Protein AF-A0A7C3WEE5-F1 (afdb_monomer_lite)

Foldseek 3Di:
DVVLVDDVNVCVVVVNDDPVRVVVVCVVVPDDDDDDDPCPVVVVVVVVVVD

pLDDT: mean 96.77, std 2.04, range [85.44, 98.31]

Secondary structure (DSSP, 8-state):
-GGGSSHHHHHHHTT---HHHHHHHHHHH-SPPPPPP--HHHHHHHHHHT-

Sequence (51 aa):
YSSWDTGIGARIEAGQSSFKELEAYMLKKGDISPNGSGRQELLENLINEFI

Structure (mmCIF, N/CA/C/O backbone):
data_AF-A0A7C3WEE5-F1
#
_entry.id   AF-A0A7C3WEE5-F1
#
loop_
_atom_site.group_PDB
_atom_site.id
_atom_site.type_symbol
_atom_site.label_atom_id
_atom_site.label_alt_id
_atom_site.label_comp_id
_atom_site.label_asym_id
_atom_site.label_entity_id
_atom_site.labe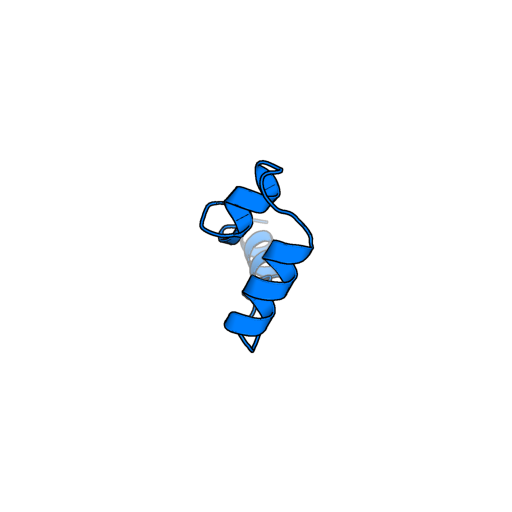l_seq_id
_atom_site.pdbx_PDB_ins_code
_atom_site.Cartn_x
_atom_site.Cartn_y
_atom_site.Cartn_z
_atom_site.occupancy
_atom_site.B_iso_or_equiv
_atom_site.auth_seq_id
_atom_site.auth_comp_id
_atom_site.auth_asym_id
_atom_site.auth_atom_id
_atom_site.pdbx_PDB_model_num
ATOM 1 N N . TYR A 1 1 ? 0.890 0.357 -5.631 1.00 92.81 1 TYR A N 1
ATOM 2 C CA . TYR A 1 1 ? -0.005 1.177 -4.792 1.00 92.81 1 TYR A CA 1
ATOM 3 C C . TYR A 1 1 ? -1.453 0.673 -4.756 1.00 92.81 1 TYR A C 1
ATOM 5 O O . TYR A 1 1 ? -2.281 1.336 -4.159 1.00 92.81 1 TYR A O 1
ATOM 13 N N . SER A 1 2 ? -1.767 -0.528 -5.261 1.00 95.50 2 SER A N 1
ATOM 14 C CA . SER A 1 2 ? -3.152 -1.023 -5.388 1.00 95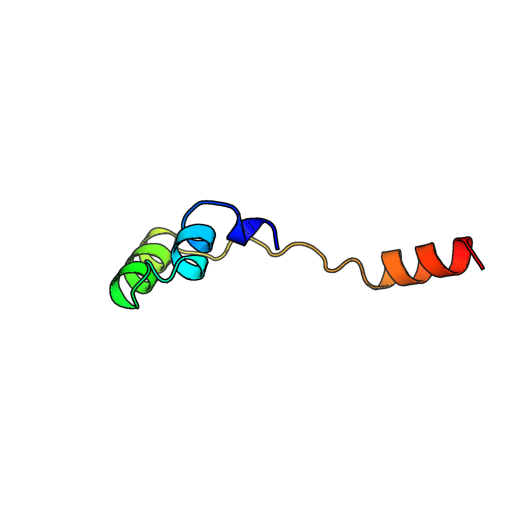.50 2 SER A CA 1
ATOM 15 C C . SER A 1 2 ? -3.947 -1.157 -4.083 1.00 95.50 2 SER A C 1
ATOM 17 O O . SER A 1 2 ? -5.173 -1.187 -4.098 1.00 95.50 2 SER A O 1
ATOM 19 N N . SER A 1 3 ? -3.274 -1.221 -2.930 1.00 95.25 3 SER A N 1
ATOM 20 C CA . SER A 1 3 ? -3.937 -1.204 -1.620 1.00 95.25 3 SER A CA 1
ATOM 21 C C . SER A 1 3 ? -4.669 0.108 -1.322 1.00 95.25 3 SER A C 1
ATOM 23 O O . SER A 1 3 ? -5.487 0.134 -0.408 1.00 95.25 3 SER A O 1
ATOM 25 N N . TRP A 1 4 ? -4.357 1.184 -2.050 1.00 97.19 4 TRP A N 1
ATOM 26 C CA . TRP A 1 4 ? -5.019 2.483 -1.940 1.00 97.19 4 TRP A CA 1
ATOM 27 C C . TRP A 1 4 ? -6.312 2.559 -2.754 1.00 97.19 4 TRP A C 1
ATOM 29 O O . TRP A 1 4 ? -7.200 3.310 -2.388 1.00 97.19 4 TRP A O 1
ATOM 39 N N . ASP A 1 5 ? -6.492 1.697 -3.754 1.00 96.88 5 ASP A N 1
ATOM 40 C CA . ASP A 1 5 ? -7.674 1.734 -4.625 1.00 96.88 5 ASP A CA 1
ATOM 41 C C . ASP A 1 5 ? -8.928 1.127 -3.965 1.00 96.88 5 ASP A C 1
ATOM 43 O O . ASP A 1 5 ? -10.033 1.204 -4.503 1.00 96.88 5 ASP A O 1
ATOM 47 N N . THR A 1 6 ? -8.784 0.465 -2.810 1.00 95.44 6 THR A N 1
ATOM 48 C CA . THR A 1 6 ? -9.881 -0.260 -2.149 1.00 95.44 6 THR A CA 1
ATOM 49 C C . THR A 1 6 ? -9.819 -0.181 -0.621 1.00 95.44 6 THR A C 1
ATOM 51 O O . THR A 1 6 ? -8.803 0.171 -0.018 1.00 95.44 6 THR A O 1
ATOM 54 N N . GLY A 1 7 ? -10.928 -0.546 0.033 1.00 95.19 7 GLY A N 1
ATOM 55 C CA . GLY A 1 7 ? -10.980 -0.785 1.477 1.00 95.19 7 GLY A CA 1
ATOM 56 C C . GLY A 1 7 ? -10.543 0.413 2.326 1.00 95.19 7 GLY A C 1
ATOM 57 O O . GLY A 1 7 ? -10.986 1.541 2.111 1.00 95.19 7 GLY A O 1
ATOM 58 N N . ILE A 1 8 ? -9.694 0.154 3.330 1.00 96.56 8 ILE A N 1
ATOM 59 C CA . ILE A 1 8 ? -9.199 1.202 4.235 1.00 96.56 8 ILE A CA 1
ATOM 60 C C . ILE A 1 8 ? -8.271 2.194 3.520 1.00 96.56 8 ILE A C 1
ATOM 62 O O . ILE A 1 8 ? -8.286 3.366 3.871 1.00 96.56 8 ILE A O 1
ATOM 66 N N . GLY A 1 9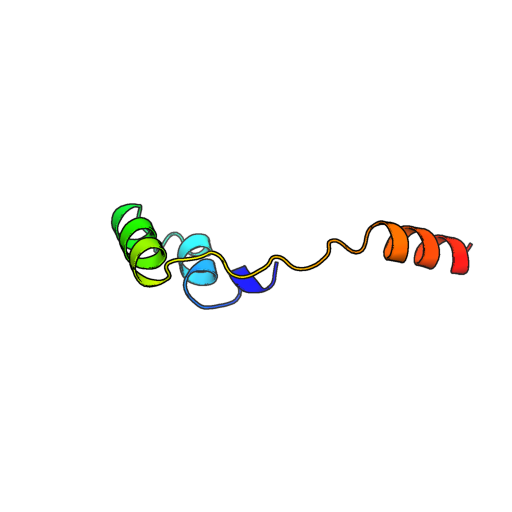 ? -7.513 1.761 2.506 1.00 97.12 9 GLY A N 1
ATOM 67 C CA . GLY A 1 9 ? -6.608 2.640 1.763 1.00 97.12 9 GLY A CA 1
ATOM 68 C C . GLY A 1 9 ? -7.369 3.731 1.014 1.00 97.12 9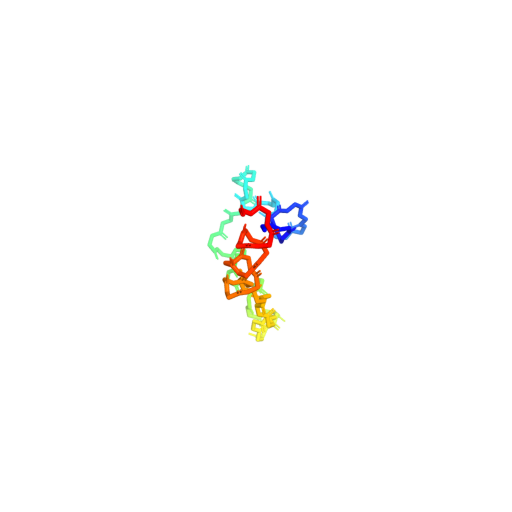 GLY A C 1
ATOM 69 O O . GLY A 1 9 ? -7.066 4.907 1.192 1.00 97.12 9 GLY A O 1
ATOM 70 N N . ALA A 1 10 ? -8.437 3.359 0.304 1.00 98.06 10 ALA A N 1
ATOM 71 C CA . ALA A 1 10 ? -9.286 4.314 -0.416 1.00 98.06 10 ALA A CA 1
ATOM 72 C C . ALA A 1 10 ? -9.932 5.342 0.522 1.00 98.06 10 ALA A C 1
ATOM 74 O O . ALA A 1 10 ? -10.039 6.525 0.206 1.00 98.06 10 ALA A O 1
ATOM 75 N N . ARG A 1 11 ? -10.329 4.908 1.724 1.00 97.94 11 ARG A N 1
ATOM 76 C CA . ARG A 1 11 ? -10.869 5.811 2.745 1.00 97.94 11 ARG A CA 1
ATOM 77 C C . ARG A 1 11 ? -9.835 6.801 3.276 1.00 97.94 11 ARG A C 1
ATOM 79 O O . ARG A 1 11 ? -10.183 7.960 3.495 1.00 97.94 11 ARG A O 1
ATOM 86 N N . ILE A 1 12 ? -8.598 6.354 3.498 1.00 97.88 12 ILE A N 1
ATOM 87 C CA . ILE A 1 12 ? -7.509 7.236 3.936 1.00 97.88 12 ILE A CA 1
ATOM 88 C C . ILE A 1 12 ? -7.228 8.276 2.852 1.00 97.88 12 ILE A C 1
ATOM 90 O O . ILE A 1 12 ? -7.148 9.460 3.167 1.00 97.88 12 ILE A O 1
ATOM 94 N N . GLU A 1 13 ? -7.133 7.854 1.588 1.00 97.50 13 GLU A N 1
ATOM 95 C CA . GLU A 1 13 ? -6.887 8.753 0.454 1.00 97.50 13 GLU A CA 1
ATOM 96 C C . GLU A 1 13 ? -7.993 9.804 0.295 1.00 97.50 13 GLU A C 1
ATOM 98 O O . GLU A 1 13 ? -7.710 10.980 0.079 1.00 97.50 13 GLU A O 1
ATOM 103 N N . ALA A 1 14 ? -9.251 9.415 0.512 1.00 97.62 14 ALA A N 1
ATOM 104 C CA . ALA A 1 14 ? -10.389 10.330 0.497 1.00 97.62 14 ALA A CA 1
ATOM 105 C C . ALA A 1 14 ? -10.459 11.277 1.718 1.00 97.62 14 ALA A C 1
ATOM 107 O O . ALA A 1 14 ? -11.395 12.072 1.816 1.00 97.62 14 ALA A O 1
ATOM 108 N N . GLY A 1 15 ? -9.533 11.184 2.683 1.00 97.50 15 GLY A N 1
ATOM 109 C CA . GLY A 1 15 ? -9.573 11.957 3.931 1.00 97.50 15 GLY A CA 1
ATOM 110 C C . GLY A 1 15 ? -10.692 11.529 4.890 1.00 97.50 15 GLY A C 1
ATOM 111 O O . GLY A 1 15 ? -11.055 12.266 5.803 1.00 97.50 15 GLY A O 1
ATOM 112 N N . GLN A 1 16 ? -11.251 10.334 4.692 1.00 97.69 16 GLN A N 1
ATOM 113 C CA . GLN A 1 16 ? -12.395 9.781 5.426 1.00 97.69 16 GLN A CA 1
ATOM 114 C C . GLN A 1 16 ? -11.967 8.777 6.508 1.00 97.69 16 GLN A C 1
ATOM 116 O O . GLN A 1 16 ? -12.709 7.848 6.846 1.00 97.69 16 GLN A O 1
ATOM 121 N N . SER A 1 17 ? -10.755 8.922 7.039 1.00 97.31 17 SER A N 1
ATOM 122 C CA . SER A 1 17 ? -10.216 8.072 8.099 1.00 97.31 17 SER A CA 1
ATOM 123 C C . SER A 1 17 ? -9.652 8.914 9.233 1.00 97.31 17 SER A C 1
ATOM 125 O O . SER A 1 17 ? -8.952 9.898 9.013 1.00 97.31 17 SER A O 1
ATOM 127 N N . SER A 1 18 ? -9.931 8.486 10.459 1.00 98.06 18 SER A N 1
ATOM 128 C CA . SER A 1 18 ? -9.381 9.057 11.690 1.00 98.06 18 SER A CA 1
ATOM 129 C C . SER A 1 18 ? -8.423 8.083 12.380 1.00 98.06 18 SER A C 1
ATOM 131 O O . SER A 1 18 ? -8.477 6.873 12.158 1.00 98.06 18 SER A O 1
ATOM 133 N N . PHE A 1 19 ? -7.573 8.581 13.282 1.00 98.06 19 PHE A N 1
ATOM 134 C CA . PHE A 1 19 ? -6.651 7.724 14.043 1.00 98.06 19 PHE A CA 1
ATOM 135 C C . PHE A 1 19 ? -7.367 6.648 14.863 1.00 98.06 19 PHE A C 1
ATOM 137 O O . PHE A 1 19 ? -6.904 5.513 14.899 1.00 98.06 19 PHE A O 1
ATOM 144 N N . LYS A 1 20 ? -8.532 6.963 15.440 1.00 98.12 20 LYS A N 1
ATOM 145 C CA . LYS A 1 20 ? -9.342 5.994 16.192 1.00 98.12 20 LYS A CA 1
ATOM 146 C C . LYS A 1 20 ? -9.797 4.818 15.321 1.00 98.12 20 LYS A C 1
ATOM 148 O O . LYS A 1 20 ? -9.821 3.676 15.767 1.00 98.12 20 LYS A O 1
ATOM 153 N N . GLU A 1 21 ? -10.168 5.085 14.072 1.00 97.56 21 GLU A N 1
ATOM 154 C CA . GLU A 1 21 ? -10.595 4.034 13.144 1.00 97.56 21 GLU A CA 1
ATOM 155 C C . GLU A 1 21 ? -9.418 3.196 12.649 1.00 97.56 21 GLU A C 1
ATOM 157 O O . GLU A 1 21 ? -9.554 1.982 12.509 1.00 97.56 21 GLU A O 1
ATOM 162 N N . LEU A 1 22 ? -8.265 3.826 12.408 1.00 97.94 22 LEU A N 1
ATOM 163 C CA . LEU A 1 22 ? -7.047 3.134 11.983 1.00 97.94 22 LEU A CA 1
ATOM 164 C C . LEU A 1 22 ? -6.490 2.229 13.087 1.00 97.94 22 LEU A C 1
ATOM 166 O O . LEU A 1 22 ? -6.098 1.097 12.802 1.00 97.94 22 LEU A O 1
ATOM 170 N N . GLU A 1 23 ? -6.523 2.687 14.340 1.00 98.06 23 GLU A N 1
ATOM 171 C CA . GLU A 1 23 ? -6.192 1.881 15.517 1.00 98.06 23 GLU A CA 1
ATOM 172 C C . GLU A 1 23 ? -7.099 0.646 15.604 1.00 98.06 23 GLU A C 1
ATOM 174 O O . GLU A 1 23 ? -6.612 -0.485 15.613 1.00 98.06 23 GLU A O 1
ATOM 179 N N . ALA A 1 24 ? -8.422 0.844 15.586 1.00 97.94 24 ALA A N 1
ATOM 180 C CA . ALA A 1 24 ? -9.383 -0.254 15.654 1.00 97.94 24 ALA A CA 1
ATOM 181 C C . ALA A 1 24 ? -9.233 -1.240 14.482 1.00 97.94 24 ALA A C 1
ATOM 183 O O . ALA A 1 24 ? -9.330 -2.455 14.672 1.00 97.94 24 ALA A O 1
ATOM 184 N N . TYR A 1 25 ? -8.973 -0.731 13.273 1.00 97.38 25 TYR A N 1
ATOM 185 C CA . TYR A 1 25 ? -8.710 -1.553 12.095 1.00 97.38 25 TYR A CA 1
ATOM 186 C C . TYR A 1 25 ? -7.480 -2.442 12.294 1.00 97.38 25 TYR A C 1
ATOM 188 O O . TYR A 1 25 ? -7.565 -3.648 12.056 1.00 97.38 25 TYR A O 1
ATOM 196 N N . MET A 1 26 ? -6.356 -1.879 12.746 1.00 96.75 26 MET A N 1
ATOM 197 C CA . MET A 1 26 ? -5.115 -2.642 12.870 1.00 96.75 26 MET A CA 1
ATOM 198 C C . MET A 1 26 ? -5.164 -3.636 14.034 1.00 96.75 26 MET A C 1
ATOM 200 O O . MET A 1 26 ? -4.747 -4.777 13.865 1.00 96.75 26 MET A O 1
ATOM 204 N N . LEU A 1 27 ? -5.773 -3.263 15.167 1.00 98.00 27 LEU A N 1
ATOM 205 C CA . LEU A 1 27 ? -6.008 -4.185 16.285 1.00 98.00 27 LEU A CA 1
ATOM 206 C C . LEU A 1 27 ? -6.871 -5.381 15.870 1.00 98.00 27 LEU A C 1
ATOM 208 O O . LEU A 1 27 ? -6.578 -6.514 16.242 1.00 98.00 27 LEU A O 1
ATOM 212 N N . LYS A 1 28 ? -7.916 -5.149 15.065 1.00 97.69 28 LYS A N 1
ATOM 213 C CA . LYS A 1 28 ? -8.755 -6.227 14.525 1.00 97.69 28 LYS A CA 1
ATOM 214 C C . LYS A 1 28 ? -8.007 -7.085 13.501 1.00 97.69 28 LYS A C 1
ATOM 216 O O . LYS A 1 28 ? -8.265 -8.282 13.412 1.00 97.69 28 LYS A O 1
ATOM 221 N N . LYS A 1 29 ? -7.135 -6.473 12.698 1.00 96.38 29 LYS A N 1
ATOM 222 C CA . LYS A 1 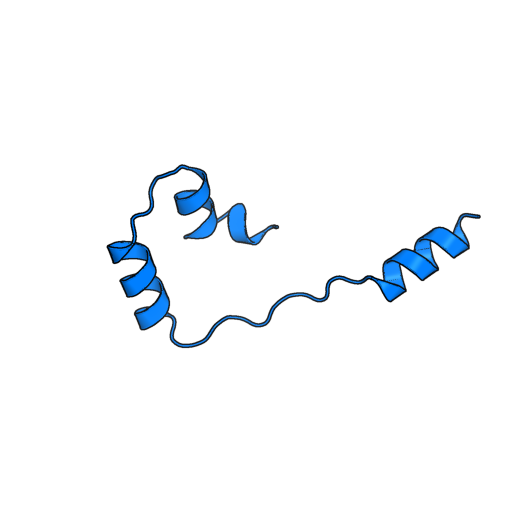29 ? -6.353 -7.163 11.666 1.00 96.38 29 LYS A CA 1
ATOM 223 C C . LYS A 1 29 ? -5.264 -8.059 12.269 1.00 96.38 29 LYS A C 1
ATOM 225 O O . LYS A 1 29 ? -4.980 -9.108 11.698 1.00 96.38 29 LYS A O 1
ATOM 230 N N . GLY A 1 30 ? -4.694 -7.669 13.408 1.00 96.56 30 GLY A N 1
ATOM 231 C CA . GLY A 1 30 ? -3.603 -8.388 14.061 1.00 96.56 30 GLY A CA 1
ATOM 232 C C . GLY A 1 30 ? -2.274 -8.088 13.378 1.00 96.56 30 GLY A C 1
ATOM 233 O O . GLY A 1 30 ? -1.655 -7.066 13.663 1.00 96.56 30 GLY A O 1
ATOM 234 N N . ASP A 1 31 ? -1.866 -8.946 12.446 1.00 97.12 31 ASP A N 1
ATOM 235 C CA . ASP A 1 31 ? -0.594 -8.813 11.736 1.00 97.12 31 ASP A CA 1
ATOM 236 C C . ASP A 1 31 ? -0.737 -8.110 10.383 1.00 97.12 31 ASP A C 1
ATOM 238 O O . ASP A 1 31 ? -1.772 -8.153 9.703 1.00 97.12 31 ASP A O 1
ATOM 242 N N . ILE A 1 32 ? 0.340 -7.448 9.959 1.00 94.88 32 ILE A N 1
ATOM 243 C CA . ILE A 1 32 ? 0.393 -6.872 8.618 1.00 94.88 32 ILE A CA 1
ATOM 244 C C . ILE A 1 32 ? 0.390 -7.980 7.565 1.00 94.88 32 ILE A C 1
ATOM 246 O O . ILE A 1 32 ? 0.983 -9.046 7.725 1.00 94.88 32 ILE A O 1
ATOM 250 N N . SER A 1 33 ? -0.270 -7.704 6.445 1.00 93.44 33 SER A N 1
ATOM 251 C CA . SER A 1 33 ? -0.157 -8.572 5.277 1.00 93.44 33 SER A CA 1
ATOM 252 C C . SER A 1 33 ? 1.261 -8.441 4.706 1.00 93.44 33 SER A C 1
ATOM 254 O O . SER A 1 33 ? 1.799 -7.331 4.726 1.00 93.44 33 SER A O 1
ATOM 256 N N . PRO A 1 34 ? 1.862 -9.519 4.177 1.00 95.88 34 PRO A N 1
ATOM 257 C CA . PRO A 1 34 ? 3.166 -9.436 3.533 1.00 95.88 34 PRO A CA 1
ATOM 258 C C . PRO A 1 34 ? 3.185 -8.367 2.435 1.00 95.88 34 PRO A C 1
ATOM 260 O O . PRO A 1 34 ? 2.251 -8.267 1.636 1.00 95.88 34 PRO A O 1
ATOM 263 N N . ASN A 1 35 ? 4.258 -7.580 2.388 1.00 95.94 35 ASN A N 1
ATOM 264 C CA . ASN A 1 35 ? 4.459 -6.604 1.322 1.00 95.94 35 ASN A CA 1
ATOM 265 C C . ASN A 1 35 ? 4.803 -7.308 0.001 1.00 95.94 35 ASN A C 1
ATOM 267 O O . ASN A 1 35 ? 5.435 -8.365 -0.017 1.00 95.94 35 ASN A O 1
ATOM 271 N N . GLY A 1 36 ? 4.425 -6.690 -1.119 1.00 94.75 36 GLY A N 1
ATOM 272 C CA . GLY A 1 36 ? 4.900 -7.113 -2.436 1.00 94.75 36 GLY A CA 1
ATOM 273 C C . GLY A 1 36 ? 6.385 -6.790 -2.635 1.00 94.75 36 GLY A C 1
ATOM 274 O O . GLY A 1 36 ? 6.898 -5.824 -2.072 1.00 94.75 36 GLY A O 1
ATOM 275 N N . SER A 1 37 ? 7.075 -7.578 -3.465 1.00 97.12 37 SER A N 1
ATOM 276 C CA . SER A 1 37 ? 8.444 -7.263 -3.899 1.00 97.12 37 SER A CA 1
ATOM 277 C 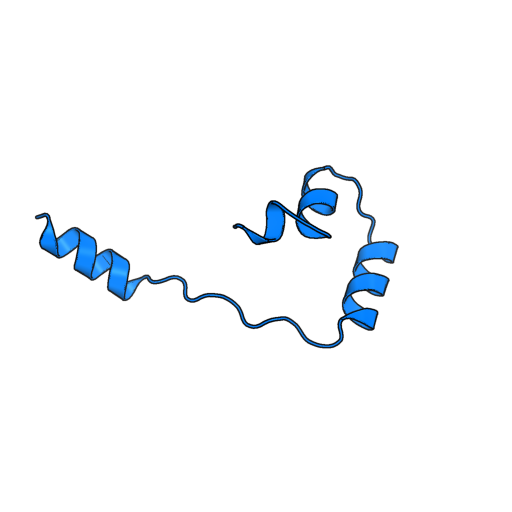C . SER A 1 37 ? 8.465 -5.974 -4.725 1.00 97.12 37 SER A C 1
ATOM 279 O O . SER A 1 37 ? 7.632 -5.802 -5.614 1.00 97.12 37 SER A O 1
ATOM 281 N N . GLY A 1 38 ? 9.454 -5.110 -4.483 1.00 97.19 38 GLY A N 1
ATOM 282 C CA . GLY A 1 38 ? 9.685 -3.898 -5.277 1.00 97.19 38 GLY A CA 1
ATOM 283 C C . GLY A 1 38 ? 10.261 -4.156 -6.673 1.00 97.19 38 GLY A C 1
ATOM 284 O O . GLY A 1 38 ? 10.334 -3.233 -7.472 1.00 97.19 38 GLY A O 1
ATOM 285 N N . ARG A 1 39 ? 10.653 -5.403 -6.978 1.00 97.75 39 ARG A N 1
ATOM 286 C CA . ARG A 1 39 ? 11.158 -5.831 -8.295 1.00 97.75 39 ARG A CA 1
ATOM 287 C C . ARG A 1 39 ? 12.357 -5.027 -8.830 1.00 97.75 39 ARG A C 1
ATOM 289 O O . ARG A 1 39 ? 12.549 -5.020 -10.035 1.00 97.75 39 ARG A O 1
ATOM 296 N N . GLN A 1 40 ? 13.181 -4.411 -7.978 1.00 98.19 40 GLN A N 1
ATOM 297 C CA . GLN A 1 40 ? 14.302 -3.564 -8.415 1.00 98.19 40 GLN A CA 1
ATOM 298 C C . GLN A 1 40 ? 15.244 -4.281 -9.397 1.00 98.19 40 GLN A C 1
ATOM 300 O O . GLN A 1 40 ? 15.347 -3.862 -10.542 1.00 98.19 40 GLN A O 1
ATOM 305 N N . GLU A 1 41 ? 15.855 -5.395 -8.987 1.00 98.06 41 GLU A N 1
ATOM 306 C CA . GLU A 1 41 ? 16.796 -6.154 -9.830 1.00 98.06 41 GLU A CA 1
ATOM 307 C C . GLU A 1 41 ? 16.144 -6.643 -11.135 1.00 98.06 41 GLU A C 1
ATOM 309 O O . GLU A 1 41 ? 16.754 -6.617 -12.199 1.00 98.06 41 GLU A O 1
ATOM 314 N N . LEU A 1 42 ? 14.872 -7.061 -11.072 1.00 98.00 42 LEU A N 1
ATOM 315 C CA . LEU A 1 42 ? 14.107 -7.458 -12.257 1.00 98.00 42 LEU A CA 1
ATOM 316 C C . LEU A 1 42 ? 13.926 -6.280 -13.223 1.00 98.00 42 LEU A C 1
ATOM 318 O O . LEU A 1 42 ? 14.083 -6.460 -14.424 1.00 98.00 42 LEU A O 1
ATOM 322 N N . LEU A 1 43 ? 13.575 -5.098 -12.711 1.00 98.19 43 LEU A N 1
ATOM 323 C CA . LEU A 1 43 ? 13.365 -3.898 -13.518 1.00 98.19 43 LEU A CA 1
ATOM 324 C C . LEU A 1 43 ? 14.681 -3.381 -14.111 1.00 98.19 43 LEU A C 1
ATOM 326 O O . LEU A 1 43 ? 14.691 -2.987 -15.272 1.00 98.19 43 LEU A O 1
ATOM 330 N N . GLU A 1 44 ? 15.784 -3.431 -13.362 1.00 98.31 44 GLU A N 1
ATOM 331 C CA . GLU A 1 44 ? 17.121 -3.100 -13.873 1.00 98.31 44 GLU A CA 1
ATOM 332 C C . GLU A 1 44 ? 17.512 -4.030 -15.031 1.00 98.31 44 GLU A C 1
ATOM 334 O O . GLU A 1 44 ? 17.905 -3.561 -16.099 1.00 98.31 44 GLU A O 1
ATOM 339 N N . ASN A 1 45 ? 17.319 -5.342 -14.864 1.00 97.94 45 ASN A N 1
ATOM 340 C CA . ASN A 1 45 ? 17.595 -6.318 -15.920 1.00 97.94 45 ASN A CA 1
ATOM 341 C C . ASN A 1 45 ? 16.682 -6.146 -17.138 1.00 97.94 45 ASN A C 1
ATOM 343 O O . ASN A 1 45 ? 17.155 -6.254 -18.264 1.00 97.94 45 ASN A O 1
ATOM 347 N N . LEU A 1 46 ? 15.399 -5.840 -16.922 1.00 97.88 46 LEU A N 1
ATOM 348 C CA . LEU A 1 46 ? 14.453 -5.581 -18.002 1.00 97.88 46 LEU A CA 1
ATOM 349 C C . LEU A 1 46 ? 14.896 -4.382 -18.842 1.00 97.88 46 LEU A C 1
ATOM 351 O O . LEU A 1 46 ? 14.897 -4.471 -20.059 1.00 97.88 46 LEU A O 1
ATOM 355 N N . ILE A 1 47 ? 15.295 -3.270 -18.216 1.00 97.88 47 ILE A N 1
ATOM 356 C CA . ILE A 1 47 ? 15.763 -2.083 -18.947 1.00 97.88 47 ILE A CA 1
ATOM 357 C C . ILE A 1 47 ? 17.011 -2.413 -19.773 1.00 97.88 47 ILE A C 1
ATOM 359 O O . ILE A 1 47 ? 17.079 -2.018 -20.934 1.00 97.88 47 ILE A O 1
ATOM 363 N N . ASN A 1 48 ? 17.956 -3.172 -19.209 1.00 97.62 48 ASN A N 1
ATOM 364 C CA . ASN A 1 48 ? 19.162 -3.604 -19.921 1.00 97.62 48 ASN A CA 1
ATOM 365 C C . ASN A 1 48 ? 18.861 -4.470 -21.157 1.00 97.62 48 ASN A C 1
ATOM 367 O O . ASN A 1 48 ? 19.670 -4.494 -22.073 1.00 97.62 48 ASN A O 1
ATOM 371 N N . GLU A 1 49 ? 17.727 -5.175 -21.207 1.00 97.06 49 GLU A N 1
ATOM 372 C CA . GLU A 1 49 ? 17.333 -5.998 -22.362 1.00 97.06 49 GLU A CA 1
ATOM 373 C C . GLU A 1 49 ? 16.877 -5.160 -23.574 1.00 97.06 49 GLU A C 1
ATOM 375 O O . GLU A 1 49 ? 16.933 -5.630 -24.709 1.00 97.06 49 GLU A O 1
ATOM 380 N N . PHE A 1 50 ? 16.445 -3.913 -23.354 1.00 94.69 50 PHE A N 1
ATOM 381 C CA . PHE A 1 50 ? 15.976 -2.999 -24.407 1.00 94.69 50 PHE A CA 1
ATOM 382 C C . PHE A 1 50 ? 17.021 -1.949 -24.831 1.00 94.69 50 PHE A C 1
ATOM 384 O O . PHE A 1 50 ? 16.686 -1.056 -25.616 1.00 94.69 50 PHE A O 1
ATOM 391 N N . ILE A 1 51 ? 18.254 -2.034 -24.315 1.00 85.44 51 ILE A N 1
ATOM 392 C CA . ILE A 1 51 ? 19.403 -1.173 -24.659 1.00 85.44 51 ILE A CA 1
ATOM 393 C C . ILE A 1 51 ? 20.385 -1.965 -25.522 1.00 85.44 51 ILE A C 1
ATOM 395 O O . ILE A 1 51 ? 20.770 -1.434 -26.589 1.00 85.44 51 ILE A O 1
#

Radius of gyration: 16.66 Å; chains: 1; bounding box: 32×21×41 Å